Protein AF-A0A1I3L8W1-F1 (afdb_monomer_lite)

Radius of gyration: 31.96 Å; chains: 1; bounding box: 68×15×83 Å

Foldseek 3Di:
DDDPVVVVVVVVVVVVVVVVVVVVVVVVVVVVVVVVVVVVVVVVVVVVVVVVVVVVLVPDDLCRNLVVVVWHQDPVVRDTD

pLDDT: mean 80.49, std 11.65, range [58.66, 97.56]

Organism: NCBI:txid1121003

Secondary structure (DSSP, 8-state):
---HHHHHHHHHHHHHHHHHHHHHHHHHHHHHHHHHHHHHHHHHHHHHHHHHHHHHHHTS-HHHHHHHTTPPEETTTTEE-

Structure (mmCIF, N/CA/C/O backbone):
data_AF-A0A1I3L8W1-F1
#
_entry.id   AF-A0A1I3L8W1-F1
#
loop_
_atom_site.group_PDB
_atom_site.id
_atom_site.type_symbol
_atom_site.label_atom_id
_atom_site.label_alt_id
_atom_site.label_comp_id
_atom_site.label_asym_id
_atom_site.label_entity_id
_atom_site.label_seq_id
_atom_site.pdbx_PDB_ins_code
_atom_site.Cartn_x
_atom_site.Cartn_y
_atom_site.Cartn_z
_atom_site.occupancy
_atom_site.B_iso_or_equiv
_atom_site.auth_seq_id
_atom_site.auth_comp_id
_atom_site.auth_asym_id
_atom_site.auth_atom_id
_atom_site.pdb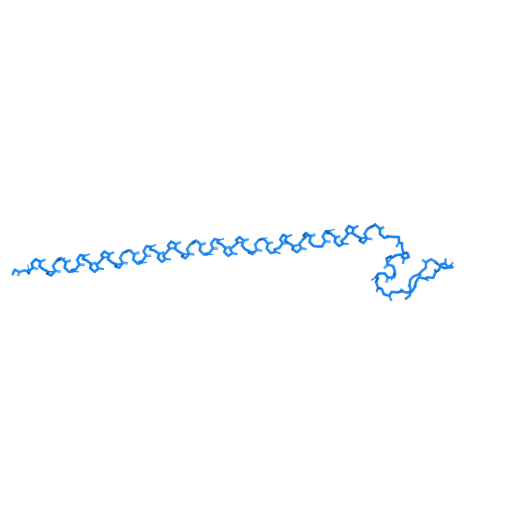x_PDB_model_num
ATOM 1 N N . MET A 1 1 ? 35.421 -5.669 -36.452 1.00 67.94 1 MET A N 1
ATOM 2 C CA . MET A 1 1 ? 34.129 -4.987 -36.694 1.00 67.94 1 MET A CA 1
ATOM 3 C C . MET A 1 1 ? 33.067 -5.733 -35.902 1.00 67.94 1 MET A C 1
ATOM 5 O O . MET A 1 1 ? 32.885 -6.918 -36.148 1.00 67.94 1 MET A O 1
ATOM 9 N N . ILE A 1 2 ? 32.460 -5.107 -34.892 1.00 76.06 2 ILE A N 1
ATOM 10 C CA . ILE A 1 2 ? 31.437 -5.768 -34.064 1.00 76.06 2 ILE A CA 1
ATOM 11 C C . ILE A 1 2 ? 30.166 -5.929 -34.917 1.00 76.06 2 ILE A C 1
ATOM 13 O O . ILE A 1 2 ? 29.722 -4.940 -35.503 1.00 76.06 2 ILE A O 1
ATOM 17 N N . PRO A 1 3 ? 29.584 -7.135 -35.031 1.00 85.12 3 PRO A N 1
ATOM 18 C CA . PRO A 1 3 ? 28.405 -7.363 -35.857 1.00 85.12 3 PRO A CA 1
ATOM 19 C C . PRO A 1 3 ? 27.191 -6.592 -35.327 1.00 85.12 3 PRO A C 1
ATOM 21 O O . PRO A 1 3 ? 26.910 -6.598 -34.130 1.00 85.12 3 PRO A O 1
ATOM 24 N N . LEU A 1 4 ? 26.420 -5.991 -36.238 1.00 89.56 4 LEU A N 1
ATOM 25 C CA . LEU A 1 4 ? 25.209 -5.208 -35.945 1.00 89.56 4 LEU A CA 1
ATOM 26 C C . LEU A 1 4 ? 24.197 -5.968 -35.060 1.00 89.56 4 LEU A C 1
ATOM 28 O O . LEU A 1 4 ? 23.506 -5.375 -34.236 1.00 89.56 4 LEU A O 1
ATOM 32 N N . ARG A 1 5 ? 24.157 -7.302 -35.181 1.00 88.56 5 ARG A N 1
ATOM 33 C CA . ARG A 1 5 ? 23.318 -8.181 -34.353 1.00 88.56 5 ARG A CA 1
ATOM 34 C C . ARG A 1 5 ? 23.659 -8.118 -32.865 1.00 88.56 5 ARG A C 1
ATOM 36 O O . ARG A 1 5 ? 22.733 -8.175 -32.068 1.00 88.56 5 ARG A O 1
ATOM 43 N N . LEU A 1 6 ? 24.936 -7.966 -32.495 1.00 91.56 6 LEU A N 1
ATOM 44 C CA . LEU A 1 6 ? 25.338 -7.849 -31.087 1.00 91.56 6 LEU A CA 1
ATOM 45 C C . LEU A 1 6 ? 24.828 -6.543 -30.467 1.00 91.56 6 LEU A C 1
ATOM 47 O O . LEU A 1 6 ? 24.326 -6.553 -29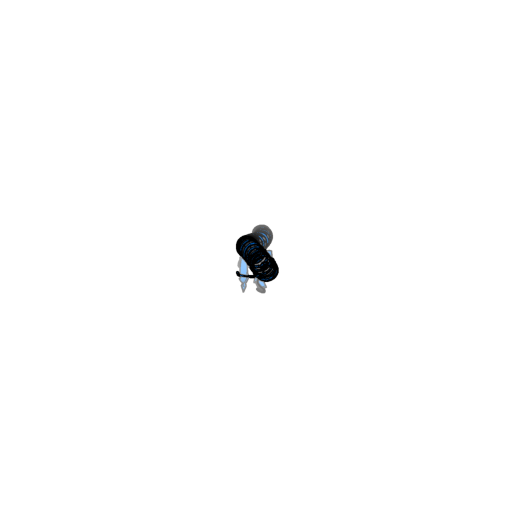.346 1.00 91.56 6 LEU A O 1
ATOM 51 N N . TRP A 1 7 ? 24.878 -5.439 -31.216 1.00 92.06 7 TRP A N 1
ATOM 52 C CA . TRP A 1 7 ? 24.310 -4.158 -30.785 1.00 92.06 7 TRP A CA 1
ATOM 53 C C . TRP A 1 7 ? 22.789 -4.217 -30.647 1.00 92.06 7 TRP A C 1
ATOM 55 O O . TRP A 1 7 ? 22.249 -3.760 -29.642 1.00 92.06 7 TRP A O 1
ATOM 65 N N . ALA A 1 8 ? 22.106 -4.836 -31.613 1.00 93.56 8 ALA A N 1
ATOM 66 C CA . ALA A 1 8 ? 20.658 -5.017 -31.558 1.00 93.56 8 ALA A CA 1
ATOM 67 C C . ALA A 1 8 ? 20.227 -5.881 -30.360 1.00 93.56 8 ALA A C 1
ATOM 69 O O . ALA A 1 8 ? 19.291 -5.520 -29.648 1.00 93.56 8 ALA A O 1
ATOM 70 N N . SER A 1 9 ? 20.930 -6.987 -30.087 1.00 92.94 9 SER A N 1
ATOM 71 C CA . SER A 1 9 ? 20.637 -7.827 -28.920 1.00 92.94 9 SER A CA 1
ATOM 72 C C . SER A 1 9 ? 20.904 -7.104 -27.603 1.00 92.94 9 SER A C 1
ATOM 74 O O . SER A 1 9 ? 20.108 -7.218 -26.676 1.00 92.94 9 SER A O 1
ATOM 76 N N . LEU A 1 10 ? 21.987 -6.325 -27.520 1.00 95.94 10 LEU A N 1
ATOM 77 C CA . LEU A 1 10 ? 22.316 -5.577 -26.308 1.00 95.94 10 LEU A CA 1
ATOM 78 C C . LEU A 1 10 ? 21.255 -4.507 -26.019 1.00 95.94 10 LEU A C 1
ATOM 80 O O . LEU A 1 10 ? 20.776 -4.400 -24.893 1.00 95.94 10 LEU A O 1
ATOM 84 N N . ALA A 1 11 ? 20.835 -3.767 -27.049 1.00 95.12 11 ALA A N 1
ATOM 85 C CA . ALA A 1 11 ? 19.777 -2.771 -26.936 1.00 95.12 11 ALA A CA 1
ATOM 86 C C . ALA A 1 11 ? 18.447 -3.397 -26.489 1.00 95.12 11 ALA A C 1
ATOM 88 O O . ALA A 1 11 ? 17.779 -2.853 -25.611 1.00 95.12 11 ALA A O 1
ATOM 89 N N . ALA A 1 12 ? 18.090 -4.563 -27.035 1.00 96.19 12 ALA A N 1
ATOM 90 C CA . ALA A 1 12 ? 16.883 -5.282 -26.639 1.00 96.19 12 ALA A CA 1
ATOM 91 C C . ALA A 1 12 ? 16.924 -5.711 -25.162 1.00 96.19 12 ALA A C 1
ATOM 93 O O . ALA A 1 12 ? 15.958 -5.495 -24.432 1.00 96.19 12 ALA A O 1
ATOM 94 N N . VAL A 1 13 ? 18.051 -6.260 -24.697 1.00 97.06 13 VAL A N 1
ATOM 95 C CA . VAL A 1 13 ? 18.219 -6.661 -23.290 1.00 97.06 13 VAL A CA 1
ATOM 96 C C . VAL A 1 13 ? 18.114 -5.453 -22.360 1.00 97.06 13 VAL A C 1
ATOM 98 O O . VAL A 1 13 ? 17.390 -5.506 -21.367 1.00 97.06 13 VAL A O 1
ATOM 101 N N . ILE A 1 14 ? 18.776 -4.345 -22.698 1.00 97.25 14 ILE A N 1
ATOM 102 C CA . ILE A 1 14 ? 18.715 -3.108 -21.908 1.00 97.25 14 ILE A CA 1
ATOM 103 C C . ILE A 1 14 ? 17.281 -2.571 -21.848 1.00 97.25 14 ILE A C 1
ATOM 105 O O . ILE A 1 14 ? 16.818 -2.188 -20.775 1.00 97.25 14 ILE A O 1
ATOM 109 N N . ALA A 1 15 ? 16.554 -2.583 -22.967 1.00 97.25 15 ALA A N 1
ATOM 110 C CA . ALA A 1 15 ? 15.168 -2.126 -23.011 1.00 97.25 15 ALA A CA 1
ATOM 111 C C . ALA A 1 15 ? 14.252 -2.972 -22.112 1.00 97.25 15 ALA A C 1
ATOM 113 O O . ALA A 1 15 ? 13.456 -2.421 -21.352 1.00 97.25 15 ALA A O 1
ATOM 114 N N . VAL A 1 16 ? 14.396 -4.301 -22.146 1.00 97.56 16 VAL A N 1
ATOM 115 C CA . VAL A 1 16 ? 13.616 -5.212 -21.293 1.00 97.56 16 VAL A CA 1
ATOM 116 C C . VAL A 1 16 ? 13.932 -4.986 -19.816 1.00 97.56 16 VAL A C 1
ATOM 118 O O . VAL A 1 16 ? 13.014 -4.844 -19.010 1.00 97.56 16 VAL A O 1
ATOM 121 N N . LEU A 1 17 ? 15.214 -4.894 -19.453 1.00 97.38 17 LEU A N 1
ATOM 122 C CA . LEU A 1 17 ? 15.623 -4.628 -18.072 1.00 97.38 17 LEU A CA 1
ATOM 123 C C . LEU A 1 17 ? 15.123 -3.263 -17.584 1.00 97.38 17 LEU A C 1
ATOM 125 O O . LEU A 1 17 ? 14.644 -3.153 -16.454 1.00 97.38 17 LEU A O 1
ATOM 129 N N . GLY A 1 18 ? 15.171 -2.241 -18.440 1.00 97.06 18 GLY A N 1
ATOM 130 C CA . GLY A 1 18 ? 14.629 -0.917 -18.146 1.00 97.06 18 GLY A CA 1
ATOM 131 C C . GLY A 1 18 ? 13.123 -0.953 -17.880 1.00 97.06 18 GLY A C 1
ATOM 132 O O . GLY A 1 18 ? 12.667 -0.425 -16.866 1.00 97.06 18 GLY A O 1
ATOM 133 N N . LEU A 1 19 ? 12.355 -1.636 -18.735 1.00 96.75 19 LEU A N 1
ATOM 134 C CA . LEU A 1 19 ? 10.906 -1.798 -18.571 1.00 96.75 19 LEU A CA 1
ATOM 135 C C . LEU A 1 19 ? 10.548 -2.551 -17.287 1.00 96.75 19 LEU A C 1
ATOM 137 O O . LEU A 1 19 ? 9.667 -2.113 -16.545 1.00 96.75 19 LEU A O 1
ATOM 141 N N . LEU A 1 20 ? 11.247 -3.651 -16.998 1.00 95.94 20 LEU A N 1
ATOM 142 C CA . LEU A 1 20 ? 11.033 -4.423 -15.775 1.00 95.94 20 LEU A CA 1
ATOM 143 C C . LEU A 1 20 ? 11.317 -3.576 -14.537 1.00 95.94 20 LEU A C 1
ATOM 145 O O . LEU A 1 20 ? 10.462 -3.478 -13.658 1.00 95.94 20 LEU A O 1
ATOM 149 N N . THR A 1 21 ? 12.461 -2.893 -14.507 1.00 94.75 21 THR A N 1
ATOM 150 C CA . THR A 1 21 ? 12.846 -2.033 -13.382 1.00 94.75 21 THR A CA 1
ATOM 151 C C . THR A 1 21 ? 11.829 -0.913 -13.169 1.00 94.75 21 THR A C 1
ATOM 153 O O . THR A 1 21 ? 11.361 -0.701 -12.051 1.00 94.75 21 THR A O 1
ATOM 156 N N . PHE A 1 22 ? 11.416 -0.239 -14.245 1.00 95.31 22 PHE A N 1
ATOM 157 C CA . PHE A 1 22 ? 10.415 0.823 -14.186 1.00 95.31 22 PHE A CA 1
ATOM 158 C C . PHE A 1 22 ? 9.065 0.319 -13.658 1.00 95.31 22 PHE A C 1
ATOM 160 O O . PHE A 1 22 ? 8.473 0.935 -12.767 1.00 95.31 22 PHE A O 1
ATOM 167 N N . SER A 1 23 ? 8.590 -0.821 -14.171 1.00 94.12 23 SER A N 1
ATOM 168 C CA . SER A 1 23 ? 7.330 -1.425 -13.726 1.00 94.12 23 SER A CA 1
ATOM 169 C C . SER A 1 23 ? 7.368 -1.799 -12.244 1.00 94.12 23 SER A C 1
ATOM 171 O O . SER A 1 23 ? 6.415 -1.514 -11.517 1.00 94.12 23 SER A O 1
ATOM 173 N N . HIS A 1 24 ? 8.488 -2.355 -11.777 1.00 92.19 24 HIS A N 1
ATOM 174 C CA . HIS A 1 24 ? 8.645 -2.809 -10.403 1.00 92.19 24 HIS A CA 1
ATOM 175 C C . HIS A 1 24 ? 8.680 -1.639 -9.419 1.00 92.19 24 HIS A C 1
ATOM 177 O O . HIS A 1 24 ? 7.964 -1.652 -8.422 1.00 92.19 24 HIS A O 1
ATOM 183 N N . VAL A 1 25 ? 9.432 -0.581 -9.736 1.00 93.75 25 VAL A N 1
ATOM 184 C CA . VAL A 1 25 ? 9.481 0.642 -8.920 1.00 93.75 25 VAL A CA 1
ATOM 185 C C . VAL A 1 25 ? 8.101 1.297 -8.840 1.00 93.75 25 VAL A C 1
ATOM 187 O O . VAL A 1 25 ? 7.643 1.654 -7.754 1.00 93.75 25 VAL A O 1
ATOM 190 N N . LYS A 1 26 ? 7.387 1.402 -9.968 1.00 93.62 26 LYS A N 1
ATOM 191 C CA . LYS A 1 26 ? 6.033 1.970 -9.990 1.00 93.62 26 LYS A CA 1
ATOM 192 C C . LYS A 1 26 ? 5.055 1.146 -9.147 1.00 93.62 26 LYS A C 1
ATOM 194 O O . LYS A 1 26 ? 4.295 1.719 -8.368 1.00 93.62 26 LYS A O 1
ATOM 199 N N . ALA A 1 27 ? 5.085 -0.179 -9.288 1.00 87.56 27 ALA A N 1
ATOM 200 C CA . ALA A 1 27 ? 4.236 -1.085 -8.521 1.00 87.56 27 ALA A CA 1
ATOM 201 C C . ALA A 1 27 ? 4.548 -1.020 -7.019 1.00 87.56 27 ALA A C 1
ATOM 203 O O . ALA A 1 27 ? 3.626 -0.943 -6.211 1.00 87.56 27 ALA A O 1
ATOM 204 N N . TYR A 1 28 ? 5.829 -0.967 -6.647 1.00 91.06 28 TYR A N 1
ATOM 205 C CA . TYR A 1 28 ? 6.256 -0.834 -5.256 1.00 91.06 28 TYR A CA 1
ATOM 206 C C . TYR A 1 28 ? 5.744 0.463 -4.620 1.00 91.06 28 TYR A C 1
ATOM 208 O O . TYR A 1 28 ? 5.157 0.433 -3.540 1.00 91.06 28 TYR A O 1
ATOM 216 N N . HIS A 1 29 ? 5.892 1.603 -5.302 1.00 88.12 29 HIS A N 1
ATOM 217 C CA . HIS A 1 29 ? 5.369 2.876 -4.801 1.00 88.12 29 HIS A CA 1
ATOM 218 C C . HIS A 1 29 ? 3.843 2.877 -4.675 1.00 88.12 29 HIS A C 1
ATOM 220 O O . HIS A 1 29 ? 3.318 3.374 -3.678 1.00 88.12 29 HIS A O 1
ATOM 226 N N . ALA A 1 30 ? 3.136 2.298 -5.649 1.00 86.94 30 ALA A N 1
ATOM 227 C CA . ALA A 1 30 ? 1.683 2.169 -5.592 1.00 86.94 30 ALA A CA 1
ATOM 228 C C . ALA A 1 30 ? 1.235 1.280 -4.418 1.00 86.94 30 ALA A C 1
ATOM 230 O O . ALA A 1 30 ? 0.328 1.659 -3.680 1.00 86.94 30 ALA A O 1
ATOM 231 N N . GLY A 1 31 ? 1.908 0.147 -4.197 1.00 78.31 31 GLY A N 1
ATOM 232 C CA . GLY A 1 31 ? 1.642 -0.750 -3.072 1.00 78.31 31 GLY A CA 1
ATOM 233 C C . GLY A 1 31 ? 1.921 -0.095 -1.719 1.00 78.31 31 GLY A C 1
ATOM 234 O O . GLY A 1 31 ? 1.078 -0.134 -0.830 1.00 78.31 31 GLY A O 1
ATOM 235 N N . ALA A 1 32 ? 3.056 0.594 -1.576 1.00 83.31 32 ALA A N 1
ATOM 236 C CA . ALA A 1 32 ? 3.402 1.301 -0.343 1.00 83.31 32 ALA A CA 1
ATOM 237 C C . ALA A 1 32 ? 2.408 2.426 -0.006 1.00 83.31 32 ALA A C 1
ATOM 239 O O . ALA A 1 32 ? 2.094 2.649 1.164 1.00 83.31 32 ALA A O 1
ATOM 240 N N . ALA A 1 33 ? 1.897 3.138 -1.016 1.00 81.88 33 ALA A N 1
ATOM 241 C CA . ALA A 1 33 ? 0.836 4.121 -0.822 1.00 81.88 33 ALA A CA 1
ATOM 242 C C . ALA A 1 33 ? -0.482 3.447 -0.408 1.00 81.88 33 ALA A C 1
ATOM 244 O O . ALA A 1 33 ? -1.118 3.893 0.547 1.00 81.88 33 ALA A O 1
ATOM 245 N N . ALA A 1 34 ? -0.860 2.351 -1.072 1.00 78.44 34 ALA A N 1
ATOM 246 C CA . ALA A 1 34 ? -2.064 1.590 -0.747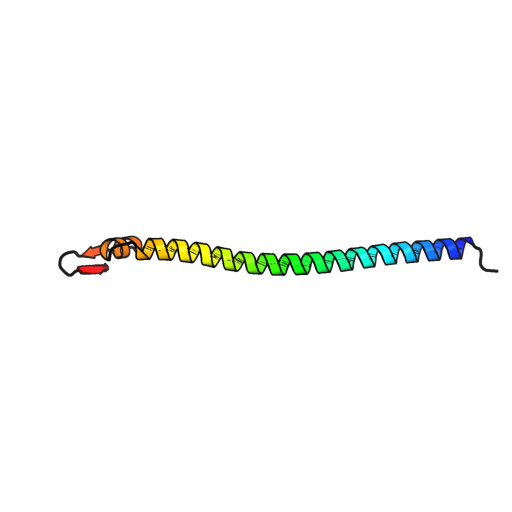 1.00 78.44 34 ALA A CA 1
ATOM 247 C C . ALA A 1 34 ? -2.046 1.057 0.696 1.00 78.44 34 ALA A C 1
ATOM 249 O O . ALA A 1 34 ? -3.034 1.213 1.407 1.00 78.44 34 ALA A O 1
ATOM 250 N N . GLU A 1 35 ? -0.916 0.525 1.166 1.00 76.81 35 GLU A N 1
ATOM 251 C CA . GLU A 1 35 ? -0.756 0.040 2.546 1.00 76.81 35 GLU A CA 1
ATOM 252 C C . GLU A 1 35 ? -0.897 1.157 3.590 1.00 76.81 35 GLU A C 1
ATOM 254 O O . GLU A 1 35 ? -1.551 0.993 4.625 1.00 76.81 35 GLU A O 1
ATOM 259 N N . ARG A 1 36 ? -0.345 2.344 3.306 1.00 73.19 36 ARG A N 1
ATOM 260 C CA . ARG A 1 36 ? -0.516 3.517 4.180 1.00 73.19 36 ARG A CA 1
ATOM 261 C C . ARG A 1 36 ? -1.983 3.939 4.271 1.00 73.19 36 ARG A C 1
ATOM 263 O O . ARG A 1 36 ? -2.462 4.230 5.366 1.00 73.19 36 ARG A O 1
ATOM 270 N N . HIS A 1 37 ? -2.706 3.925 3.152 1.00 68.38 37 HIS A N 1
ATOM 271 C CA . HIS A 1 37 ? -4.143 4.205 3.133 1.00 68.38 37 HIS A CA 1
ATOM 272 C C . HIS A 1 37 ? -4.964 3.119 3.841 1.00 68.38 37 HIS A C 1
ATOM 274 O O . HIS A 1 37 ? -5.881 3.447 4.592 1.00 68.38 37 HIS A O 1
ATOM 280 N N . ALA A 1 38 ? -4.622 1.842 3.662 1.00 70.69 38 ALA A N 1
ATOM 281 C CA . ALA A 1 38 ? -5.289 0.727 4.332 1.00 70.69 38 ALA A CA 1
ATOM 282 C C . ALA A 1 38 ? -5.128 0.802 5.859 1.00 70.69 38 ALA A C 1
ATOM 284 O O . ALA A 1 38 ? -6.091 0.598 6.599 1.00 70.69 38 ALA A O 1
ATOM 285 N N . THR A 1 39 ? -3.935 1.171 6.329 1.00 67.81 39 THR A N 1
ATOM 286 C CA . THR A 1 39 ? -3.656 1.368 7.758 1.00 67.81 39 THR A CA 1
ATOM 287 C C . THR A 1 39 ? -4.495 2.504 8.344 1.00 67.81 39 THR A C 1
ATOM 289 O O . THR A 1 39 ? -5.073 2.349 9.419 1.00 67.81 39 THR A O 1
ATOM 292 N N . LEU A 1 40 ? -4.614 3.625 7.625 1.00 66.56 40 LEU A N 1
ATOM 293 C CA . LEU A 1 40 ? -5.418 4.767 8.066 1.00 66.56 40 LEU A CA 1
ATOM 294 C C . LEU A 1 40 ? -6.923 4.452 8.067 1.00 66.56 40 LEU A C 1
ATOM 296 O O . LEU A 1 40 ? -7.635 4.821 8.994 1.00 66.56 40 LEU A O 1
ATOM 300 N N . ASN A 1 41 ? -7.417 3.718 7.070 1.00 63.72 41 ASN A N 1
ATOM 301 C CA . ASN A 1 41 ? -8.821 3.304 7.037 1.00 63.72 41 ASN A CA 1
ATOM 302 C C . ASN A 1 41 ? -9.164 2.338 8.176 1.00 63.72 41 ASN A C 1
ATOM 304 O O . ASN A 1 41 ? -10.252 2.417 8.742 1.00 63.72 41 ASN A O 1
ATOM 308 N N . ARG A 1 42 ? -8.229 1.461 8.560 1.00 65.62 42 ARG A N 1
ATOM 309 C CA . ARG A 1 42 ? -8.436 0.536 9.678 1.00 65.62 42 ARG A CA 1
ATOM 310 C C . ARG A 1 42 ? -8.603 1.269 11.013 1.00 65.62 42 ARG A C 1
ATOM 312 O O . ARG A 1 42 ? -9.417 0.839 11.822 1.00 65.62 42 ARG A O 1
ATOM 319 N N . SER A 1 43 ? -7.884 2.368 11.255 1.00 61.53 43 SER A N 1
ATOM 320 C CA . SER A 1 43 ? -8.069 3.146 12.489 1.00 61.53 43 SER A CA 1
ATOM 321 C C . SER A 1 43 ? -9.374 3.944 12.490 1.00 61.53 43 SER A C 1
ATOM 323 O O . SER A 1 43 ? -10.023 4.035 13.530 1.00 61.53 43 SER A O 1
ATOM 325 N N . VAL A 1 44 ? -9.791 4.475 11.337 1.00 68.94 44 VAL A N 1
ATOM 326 C CA . VAL A 1 44 ? -11.080 5.169 11.194 1.00 68.94 44 VAL A CA 1
ATOM 327 C C . VAL A 1 44 ? -12.253 4.228 11.467 1.00 68.94 44 VAL A C 1
ATOM 329 O O . VAL A 1 44 ? -13.178 4.622 12.172 1.00 68.94 44 VAL A O 1
ATOM 332 N N . GLU A 1 45 ? -12.207 2.989 10.975 1.00 67.75 45 GLU A N 1
ATOM 333 C CA . GLU A 1 45 ? -13.289 2.024 11.206 1.00 67.75 45 GLU A CA 1
ATOM 334 C C . GLU A 1 45 ? -13.419 1.654 12.689 1.00 67.75 45 GLU A C 1
ATOM 336 O O . GLU A 1 45 ? -14.514 1.704 13.241 1.00 67.75 45 GLU A O 1
ATOM 341 N N . VAL A 1 46 ? -12.295 1.415 13.374 1.00 69.56 46 VAL A N 1
ATOM 342 C CA . VAL A 1 46 ? -12.292 1.166 14.827 1.00 69.56 46 VAL A CA 1
ATOM 343 C C . VAL A 1 46 ? -12.868 2.358 15.597 1.00 69.56 46 VAL A C 1
ATOM 345 O O . VAL A 1 46 ? -13.625 2.179 16.547 1.00 69.56 46 VAL A O 1
ATOM 348 N N . LEU A 1 47 ? -12.542 3.592 15.202 1.00 60.28 47 LEU A N 1
ATOM 349 C CA . LEU A 1 47 ? -13.114 4.785 15.835 1.00 60.28 47 LEU A CA 1
ATOM 350 C C . LEU A 1 47 ? -14.617 4.919 15.568 1.00 60.28 47 LEU A C 1
ATOM 352 O O . LEU A 1 47 ? -15.356 5.353 16.449 1.00 60.28 47 LEU A O 1
ATOM 356 N N . ARG A 1 48 ? -15.081 4.531 14.378 1.00 63.75 48 ARG A N 1
ATOM 357 C CA . ARG A 1 48 ? -16.501 4.552 14.017 1.00 63.75 48 ARG A CA 1
ATOM 358 C C . ARG A 1 48 ? -17.302 3.538 14.829 1.00 63.75 48 ARG A C 1
ATOM 360 O O . ARG A 1 48 ? -18.369 3.876 15.332 1.00 63.75 48 ARG A O 1
ATOM 367 N N . GLU A 1 49 ? -16.762 2.337 15.001 1.00 66.31 49 GLU A N 1
ATOM 368 C CA . GL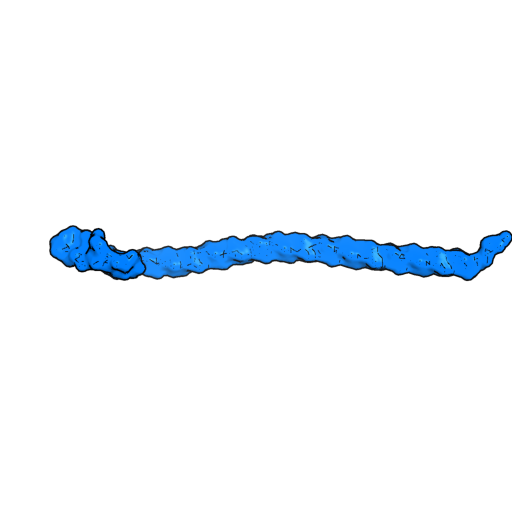U A 1 49 ? -17.363 1.275 15.809 1.00 66.31 49 GLU A CA 1
ATOM 369 C C . GLU A 1 49 ? -17.423 1.660 17.296 1.00 66.31 49 GLU A C 1
ATOM 371 O O . GLU A 1 49 ? -18.449 1.473 17.956 1.00 66.31 49 GLU A O 1
ATOM 376 N N . ARG A 1 50 ? -16.367 2.307 17.810 1.00 63.72 50 ARG A N 1
ATOM 377 C CA . ARG A 1 50 ? -16.350 2.836 19.182 1.00 63.72 50 ARG A CA 1
ATOM 378 C C . ARG A 1 50 ? -17.349 3.965 19.389 1.00 63.72 50 ARG A C 1
ATOM 380 O O . ARG A 1 50 ? -18.093 3.901 20.353 1.00 63.72 50 ARG A O 1
ATOM 387 N N . ASN A 1 51 ? -17.433 4.936 18.479 1.00 58.66 51 ASN A N 1
ATOM 388 C CA . ASN A 1 51 ? -18.440 5.998 18.582 1.00 58.66 51 ASN A CA 1
ATOM 389 C C . ASN A 1 51 ? -19.868 5.441 18.544 1.00 58.66 51 ASN A C 1
ATOM 391 O O . ASN A 1 51 ? -20.712 5.884 19.312 1.00 58.66 51 ASN A O 1
ATOM 395 N N . ALA A 1 52 ? -20.144 4.453 17.688 1.00 65.81 52 ALA A N 1
ATOM 396 C CA . ALA A 1 52 ? -21.461 3.821 17.639 1.00 65.81 52 ALA A CA 1
ATOM 397 C C . ALA A 1 52 ? -21.801 3.075 18.941 1.00 65.81 52 ALA A C 1
ATOM 399 O O . ALA A 1 52 ? -22.956 3.072 19.366 1.00 65.81 52 ALA A O 1
ATOM 400 N N . THR A 1 53 ? -20.801 2.458 19.572 1.00 69.19 53 THR A N 1
ATOM 401 C CA . THR A 1 53 ? -20.950 1.790 20.872 1.00 69.19 53 THR A CA 1
ATOM 402 C C . THR A 1 53 ? -21.130 2.808 22.000 1.00 69.19 53 THR A C 1
ATOM 404 O O . THR A 1 53 ? -22.026 2.651 22.823 1.00 69.19 53 THR A O 1
ATOM 407 N N . ASP A 1 54 ? -20.345 3.885 22.008 1.00 61.03 54 ASP A N 1
ATOM 408 C CA . ASP A 1 54 ? -20.430 4.950 23.010 1.00 61.03 54 ASP A CA 1
ATOM 409 C C . ASP A 1 54 ? -21.771 5.689 22.924 1.00 61.03 54 ASP A C 1
ATOM 411 O O . ASP A 1 54 ? -22.377 5.961 23.955 1.00 61.03 54 ASP A O 1
ATOM 415 N N . ASP A 1 55 ? -22.296 5.945 21.721 1.00 66.12 55 ASP A N 1
ATOM 416 C CA . ASP A 1 55 ? -23.629 6.533 21.541 1.00 66.12 55 ASP A CA 1
ATOM 417 C C . ASP A 1 55 ? -24.749 5.592 22.015 1.00 66.12 55 ASP A C 1
ATOM 419 O O . ASP A 1 55 ? -25.754 6.053 22.556 1.00 66.12 55 ASP A O 1
ATOM 423 N N . GLN A 1 56 ? -24.597 4.273 21.857 1.00 61.84 56 GLN A N 1
ATOM 424 C CA . GLN A 1 56 ? -25.545 3.305 22.423 1.00 61.84 56 GLN A CA 1
ATOM 425 C C . GLN A 1 56 ? -25.478 3.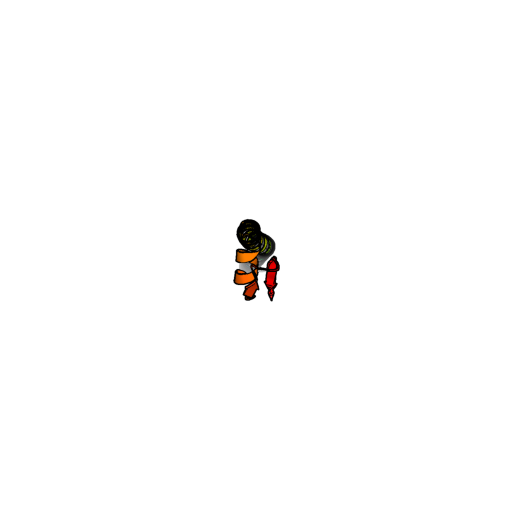287 23.952 1.00 61.84 56 GLN A C 1
ATOM 427 O O . GLN A 1 56 ? -26.516 3.313 24.608 1.00 61.84 56 GLN A O 1
ATOM 432 N N . ILE A 1 57 ? -24.269 3.314 24.517 1.00 63.62 57 ILE A N 1
ATOM 433 C CA . ILE A 1 57 ? -24.042 3.331 25.964 1.00 63.62 57 ILE A CA 1
ATOM 434 C C . ILE A 1 57 ? -24.548 4.634 26.593 1.00 63.62 57 ILE A C 1
ATOM 436 O O . ILE A 1 57 ? -25.195 4.597 27.634 1.00 63.62 57 ILE A O 1
ATOM 440 N N . ARG A 1 58 ? -24.322 5.787 25.953 1.00 64.94 58 ARG A N 1
ATOM 441 C CA . ARG A 1 58 ? -24.736 7.104 26.468 1.00 64.94 58 ARG A CA 1
ATOM 442 C C . ARG A 1 58 ? -26.253 7.286 26.523 1.00 64.94 58 ARG A C 1
ATOM 444 O O . ARG A 1 58 ? -26.728 8.173 27.225 1.00 64.94 58 ARG A O 1
ATOM 451 N N . ASN A 1 59 ? -27.002 6.498 25.754 1.00 70.19 59 ASN A N 1
ATOM 452 C CA . ASN A 1 59 ? -28.463 6.528 25.744 1.00 70.19 59 ASN A CA 1
ATOM 453 C C . ASN A 1 59 ? -29.095 5.511 26.711 1.00 70.19 59 ASN A C 1
ATOM 455 O O . ASN A 1 59 ? -30.321 5.481 26.818 1.00 70.19 59 ASN A O 1
ATOM 459 N N . LEU A 1 60 ? -28.298 4.687 27.402 1.00 71.75 60 LEU A N 1
ATOM 460 C CA . LEU A 1 60 ? -28.787 3.820 28.472 1.00 71.75 60 LEU A CA 1
ATOM 461 C C . LEU A 1 60 ? -28.925 4.627 29.770 1.00 71.75 60 LEU A C 1
ATOM 463 O O . LEU A 1 60 ? -28.070 5.445 30.102 1.00 71.75 60 LEU A O 1
ATOM 467 N N . ASP A 1 61 ? -30.008 4.383 30.504 1.00 75.44 61 ASP A N 1
ATOM 468 C CA . ASP A 1 61 ? -30.151 4.818 31.891 1.00 75.44 61 ASP A CA 1
ATOM 469 C C . ASP A 1 61 ? -29.251 3.971 32.810 1.00 75.44 61 ASP A C 1
ATOM 471 O O . ASP A 1 61 ? -28.770 2.911 32.412 1.00 75.44 61 ASP A O 1
ATOM 475 N N . ASP A 1 62 ? -29.005 4.410 34.048 1.00 78.88 62 ASP A N 1
ATOM 476 C CA . ASP A 1 62 ? -28.064 3.732 34.962 1.00 78.88 62 ASP A CA 1
ATOM 477 C C . ASP A 1 62 ? -28.407 2.241 35.176 1.00 78.88 62 ASP A C 1
ATOM 479 O O . ASP A 1 62 ? -27.520 1.388 35.278 1.00 78.88 62 ASP A O 1
ATOM 483 N N . ALA A 1 63 ? -29.701 1.907 35.152 1.00 77.38 63 ALA A N 1
ATOM 484 C CA . ALA A 1 63 ? -30.202 0.537 35.206 1.00 77.38 63 ALA A CA 1
ATOM 485 C C . ALA A 1 63 ? -29.898 -0.258 33.924 1.00 77.38 63 ALA A C 1
ATOM 487 O O . ALA A 1 63 ? -29.411 -1.395 33.985 1.00 77.38 63 ALA A O 1
ATOM 488 N N . GLY A 1 64 ? -30.148 0.338 32.757 1.00 78.50 64 GLY A N 1
ATOM 489 C CA . GLY A 1 64 ? -29.814 -0.222 31.453 1.00 78.50 64 GLY A CA 1
ATOM 490 C C . GLY A 1 64 ? -28.311 -0.431 31.285 1.00 78.50 64 GLY A C 1
ATOM 491 O O . GLY A 1 64 ? -27.891 -1.494 30.831 1.00 78.50 64 GLY A O 1
ATOM 492 N N . LEU A 1 65 ? -27.492 0.515 31.742 1.00 81.75 65 LEU A N 1
ATOM 493 C CA . LEU A 1 65 ? -26.037 0.409 31.721 1.00 81.75 65 LEU A CA 1
ATOM 494 C C . LEU A 1 65 ? -25.542 -0.719 32.636 1.00 81.75 65 LEU A C 1
ATOM 496 O O . LEU A 1 65 ? -24.723 -1.533 32.215 1.00 81.75 65 LEU A O 1
ATOM 500 N N . CYS A 1 66 ? -26.078 -0.813 33.856 1.00 82.38 66 CYS A N 1
ATOM 501 C CA . CYS A 1 66 ? -25.738 -1.874 34.802 1.00 82.38 66 CYS A CA 1
ATOM 502 C C . CYS A 1 66 ? -26.000 -3.273 34.224 1.00 82.38 66 CYS A C 1
ATOM 504 O O . CYS A 1 66 ? -25.134 -4.147 34.272 1.00 82.38 66 CYS A O 1
ATOM 506 N N . SER A 1 67 ? -27.172 -3.464 33.611 1.00 81.88 67 SER A N 1
ATOM 507 C CA . SER A 1 67 ? -27.528 -4.741 32.983 1.00 81.88 67 SER A CA 1
ATOM 508 C C . SER A 1 67 ? -26.683 -5.055 31.743 1.00 81.88 67 SER A C 1
ATOM 510 O O . SER A 1 67 ? -26.265 -6.199 31.566 1.00 81.88 67 SER A O 1
ATOM 512 N N . ALA A 1 68 ? -26.358 -4.050 30.922 1.00 79.81 68 ALA A N 1
ATOM 513 C CA . ALA A 1 68 ? -25.500 -4.209 29.747 1.00 79.81 68 ALA A CA 1
ATOM 514 C C . ALA A 1 68 ? -24.057 -4.602 30.113 1.00 79.81 68 ALA A C 1
ATOM 516 O O . ALA A 1 68 ? -23.405 -5.330 29.366 1.00 79.81 68 ALA A O 1
ATOM 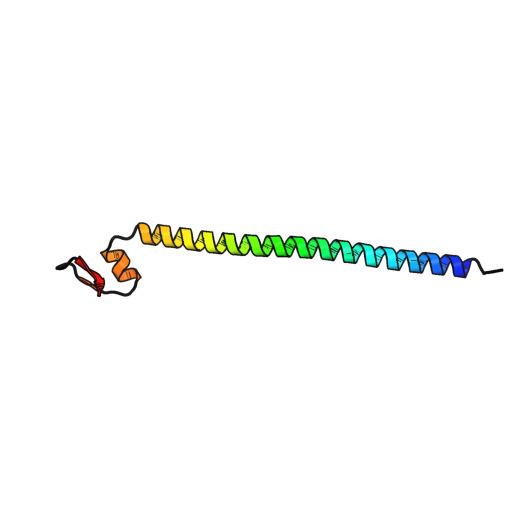517 N N . LEU A 1 69 ? -23.574 -4.162 31.279 1.00 81.69 69 LEU A N 1
ATOM 518 C CA . LEU A 1 69 ? -22.264 -4.525 31.828 1.00 81.69 69 LEU A CA 1
ATOM 519 C C . LEU A 1 69 ? -22.264 -5.883 32.561 1.00 81.69 69 LEU A C 1
ATOM 521 O O . LEU A 1 69 ? -21.206 -6.335 32.998 1.00 81.69 69 LEU A O 1
ATOM 525 N N . GLY A 1 70 ? -23.419 -6.550 32.673 1.00 82.62 70 GLY A N 1
ATOM 526 C CA . GLY A 1 70 ? -23.568 -7.860 33.318 1.00 82.62 70 GLY A CA 1
ATOM 527 C C . GLY A 1 70 ? -23.835 -7.812 34.825 1.00 82.62 70 GLY A C 1
ATOM 528 O O . GLY A 1 70 ? -23.829 -8.861 35.470 1.00 82.62 70 GLY A O 1
ATOM 529 N N . GLY A 1 71 ? -24.075 -6.623 35.378 1.00 85.38 71 GLY A N 1
ATOM 530 C CA . GLY A 1 71 ? -24.456 -6.431 36.773 1.00 85.38 71 GLY A CA 1
ATOM 531 C C . GLY A 1 71 ? -25.961 -6.576 37.006 1.00 85.38 71 GLY A C 1
ATOM 532 O O . GLY A 1 71 ? -26.782 -6.597 36.082 1.00 85.38 71 GLY A O 1
ATOM 533 N N . ARG A 1 72 ? -26.343 -6.662 38.277 1.00 86.88 72 ARG A N 1
ATOM 534 C CA . ARG A 1 72 ? -27.726 -6.633 38.745 1.00 86.88 72 ARG A CA 1
ATOM 535 C C . ARG A 1 72 ? -28.049 -5.245 39.290 1.00 86.88 72 ARG A C 1
ATOM 537 O O . ARG A 1 72 ? -27.446 -4.796 40.261 1.00 86.88 72 ARG A O 1
ATOM 544 N N . TRP A 1 73 ? -29.052 -4.598 38.700 1.00 88.12 73 TRP A N 1
ATOM 545 C CA . TRP A 1 73 ? -29.556 -3.317 39.191 1.00 88.12 73 TRP A CA 1
ATOM 546 C C . TRP A 1 73 ? -30.378 -3.495 40.475 1.00 88.12 73 TRP A C 1
ATOM 548 O O . TRP A 1 73 ? -31.282 -4.334 40.520 1.00 88.12 73 TRP A O 1
ATOM 558 N N . MET A 1 74 ? -30.082 -2.695 41.501 1.00 86.12 74 MET A N 1
ATOM 559 C CA . MET A 1 74 ? -30.823 -2.619 42.763 1.00 86.12 74 MET A CA 1
ATOM 560 C C . MET A 1 74 ? -31.611 -1.301 42.821 1.00 86.12 74 MET A C 1
ATOM 562 O O . MET A 1 74 ? -31.011 -0.252 43.063 1.00 86.12 74 MET A O 1
ATOM 566 N N . PRO A 1 75 ? -32.946 -1.327 42.617 1.00 79.62 75 PRO A N 1
ATOM 567 C CA . PRO A 1 75 ? -33.773 -0.118 42.581 1.00 79.62 75 PRO A CA 1
ATOM 568 C C . PRO A 1 75 ? -33.815 0.639 43.913 1.00 79.62 75 PRO A C 1
ATOM 570 O O . PRO A 1 75 ? -33.972 1.855 43.906 1.00 79.62 75 PRO A O 1
ATOM 573 N N . ASP A 1 76 ? -33.669 -0.077 45.031 1.00 78.69 76 ASP A N 1
ATOM 574 C CA . ASP A 1 76 ? -33.834 0.470 46.383 1.00 78.69 76 ASP A CA 1
ATOM 575 C C . ASP A 1 76 ? -32.690 1.417 46.778 1.00 78.69 76 ASP A C 1
ATOM 577 O O . ASP A 1 76 ? -32.932 2.462 47.378 1.00 78.69 76 ASP A O 1
ATOM 581 N N . ASP A 1 77 ? -31.460 1.087 46.371 1.00 79.62 77 ASP A N 1
ATOM 582 C CA . ASP A 1 77 ? -30.249 1.859 46.683 1.00 79.62 77 ASP A CA 1
ATOM 583 C C . ASP A 1 77 ? -29.676 2.583 45.453 1.00 79.62 77 ASP A C 1
ATOM 585 O O . ASP A 1 77 ? -28.631 3.230 45.539 1.00 79.62 77 ASP A O 1
ATOM 589 N N . SER A 1 78 ? -30.329 2.475 44.288 1.00 79.00 78 SER A N 1
ATOM 590 C CA . SER A 1 78 ? -29.843 2.991 42.995 1.00 79.00 78 SER A CA 1
ATOM 591 C C . SER A 1 78 ? -28.404 2.555 42.662 1.00 79.00 78 SER A C 1
ATOM 593 O O . SER A 1 78 ? -27.597 3.341 42.169 1.00 79.00 78 SER A O 1
ATOM 595 N N . THR A 1 79 ? -28.058 1.298 42.968 1.00 81.75 79 THR A N 1
ATOM 596 C CA . THR A 1 79 ? -26.696 0.756 42.811 1.00 81.75 79 THR A CA 1
ATOM 597 C C . THR A 1 79 ? -26.645 -0.456 41.875 1.00 81.75 79 THR A C 1
ATOM 599 O O . THR A 1 79 ? -27.643 -1.145 41.659 1.00 81.75 79 THR A O 1
ATOM 602 N N . CYS A 1 80 ? -25.463 -0.709 41.303 1.00 83.56 80 CYS A N 1
ATOM 603 C CA . CYS A 1 80 ? -25.169 -1.857 40.442 1.00 83.56 80 CYS A CA 1
ATOM 604 C C . CYS A 1 80 ? -24.201 -2.820 41.152 1.00 83.56 80 CYS A C 1
ATOM 606 O O . CYS A 1 80 ? -23.168 -2.359 41.645 1.00 83.56 80 CYS A O 1
ATOM 608 N N . GLN A 1 81 ? -24.518 -4.122 41.198 1.00 82.25 81 GLN A N 1
ATOM 609 C CA . GLN A 1 81 ? -23.672 -5.185 41.781 1.00 82.25 81 GLN A CA 1
ATOM 610 C C . GLN A 1 81 ? -23.332 -6.296 40.792 1.00 82.25 81 GLN A C 1
ATOM 612 O O . GLN A 1 81 ? -24.223 -6.664 39.993 1.00 82.25 81 GLN A O 1
#

Sequence (81 aa):
MIPLRLWASLAAVIAVLGLLTFSHVKAYHAGAAAERHATLNRSVEVLRERNATDDQIRNLDDAGLCSALGGRWMPDDSTCQ